Protein AF-A7IAP3-F1 (afdb_monomer_lite)

Structure (mmCIF, N/CA/C/O backbone):
data_AF-A7IAP3-F1
#
_entry.id   AF-A7IAP3-F1
#
loop_
_atom_site.group_PDB
_atom_site.id
_atom_site.type_symbol
_atom_site.label_atom_id
_atom_site.label_alt_id
_atom_site.label_comp_id
_atom_site.label_asym_id
_atom_site.label_entity_id
_atom_site.label_seq_id
_atom_site.pdbx_PDB_ins_code
_atom_site.Cartn_x
_atom_site.Cartn_y
_atom_site.Cartn_z
_atom_site.occupancy
_atom_site.B_iso_or_equiv
_atom_site.auth_seq_id
_atom_site.auth_comp_id
_atom_site.auth_asym_id
_atom_site.auth_atom_id
_atom_site.pdbx_PDB_model_num
ATOM 1 N N . MET A 1 1 ? 23.287 -3.377 -42.021 1.00 53.03 1 MET A N 1
ATOM 2 C CA . MET A 1 1 ? 22.177 -3.222 -41.059 1.00 53.03 1 MET A CA 1
ATOM 3 C C . MET A 1 1 ? 22.765 -2.429 -39.907 1.00 53.03 1 MET A C 1
ATOM 5 O O . MET A 1 1 ? 23.821 -2.839 -39.457 1.00 53.03 1 MET A O 1
ATOM 9 N N . ALA A 1 2 ? 22.228 -1.254 -39.569 1.00 57.31 2 ALA A N 1
ATOM 10 C CA . ALA A 1 2 ? 22.798 -0.412 -38.510 1.00 57.31 2 ALA A CA 1
ATOM 11 C C . ALA A 1 2 ? 22.428 -0.973 -37.125 1.00 57.31 2 ALA A C 1
ATOM 13 O O . ALA A 1 2 ? 21.314 -1.475 -36.962 1.00 57.31 2 ALA A O 1
ATOM 14 N N . GLU A 1 3 ? 23.352 -0.891 -36.166 1.00 65.06 3 GLU A N 1
ATOM 15 C CA . GLU A 1 3 ? 23.126 -1.266 -34.763 1.00 65.06 3 GLU A CA 1
ATOM 16 C C . GLU A 1 3 ? 22.052 -0.349 -34.130 1.00 65.06 3 GLU A C 1
ATOM 18 O O . GLU A 1 3 ? 22.029 0.857 -34.416 1.00 65.06 3 GLU A O 1
ATOM 23 N N . PRO A 1 4 ? 21.144 -0.871 -33.283 1.00 65.19 4 PRO A N 1
ATOM 24 C CA . PRO A 1 4 ? 20.143 -0.051 -32.599 1.00 65.19 4 PRO A CA 1
ATOM 25 C C . PRO A 1 4 ? 20.817 1.051 -31.759 1.00 65.19 4 PRO A C 1
ATOM 27 O O . PRO A 1 4 ? 21.783 0.792 -31.048 1.00 65.19 4 PRO A O 1
ATOM 30 N N . GLY A 1 5 ? 20.331 2.293 -31.882 1.00 65.12 5 GLY A N 1
ATOM 31 C CA . GLY A 1 5 ? 20.919 3.486 -31.243 1.00 65.12 5 GLY A CA 1
ATOM 32 C C . GLY A 1 5 ? 21.925 4.255 -32.112 1.00 65.12 5 GLY A C 1
ATOM 33 O O . GLY A 1 5 ? 22.380 5.330 -31.723 1.00 65.12 5 GLY A O 1
ATOM 34 N N . THR A 1 6 ? 22.242 3.764 -33.314 1.00 63.78 6 THR A N 1
ATOM 35 C CA . THR A 1 6 ? 23.165 4.438 -34.239 1.00 63.78 6 THR A CA 1
ATOM 36 C C . THR A 1 6 ? 22.411 5.111 -35.384 1.00 63.78 6 THR A C 1
ATOM 38 O O . THR A 1 6 ? 21.648 4.467 -36.107 1.00 63.78 6 THR A O 1
ATOM 41 N N . PHE A 1 7 ? 22.641 6.412 -35.588 1.00 72.56 7 PHE A N 1
ATOM 42 C CA . PHE A 1 7 ? 22.118 7.134 -36.750 1.00 72.56 7 PHE A CA 1
ATOM 43 C C . PHE A 1 7 ? 23.225 7.317 -37.792 1.00 72.56 7 PHE A C 1
ATOM 45 O O . PHE A 1 7 ? 24.219 8.008 -37.564 1.00 72.56 7 PHE A O 1
ATOM 52 N N . ALA A 1 8 ? 23.057 6.689 -38.956 1.00 68.88 8 ALA A N 1
ATOM 53 C CA . ALA A 1 8 ? 23.998 6.814 -40.062 1.00 68.88 8 ALA A CA 1
ATOM 54 C C . ALA A 1 8 ? 23.753 8.136 -40.804 1.00 68.88 8 ALA A C 1
ATOM 56 O O . ALA A 1 8 ? 22.839 8.245 -41.626 1.00 68.88 8 ALA A O 1
ATOM 57 N N . LEU A 1 9 ? 24.571 9.151 -40.519 1.00 65.75 9 LEU A N 1
ATOM 58 C CA . LEU A 1 9 ? 24.457 10.457 -41.161 1.00 65.75 9 LEU A CA 1
ATOM 59 C C . LEU A 1 9 ? 25.412 10.522 -42.355 1.00 65.75 9 LEU A C 1
ATOM 61 O O . LEU A 1 9 ? 26.633 10.570 -42.208 1.00 65.75 9 LEU A O 1
ATOM 65 N N . ARG A 1 10 ? 24.852 10.511 -43.568 1.00 64.81 10 ARG A N 1
ATOM 66 C CA . ARG A 1 10 ? 25.644 10.632 -44.797 1.00 64.81 10 ARG A CA 1
ATOM 67 C C . ARG A 1 10 ? 25.861 12.106 -45.125 1.00 64.81 10 ARG A C 1
ATOM 69 O O . ARG A 1 10 ? 24.978 12.756 -45.680 1.00 64.81 10 ARG A O 1
ATOM 76 N N . VAL A 1 11 ? 27.031 12.633 -44.775 1.00 67.31 11 VAL A N 1
ATOM 77 C CA . VAL A 1 11 ? 27.392 14.029 -45.055 1.00 67.31 11 VAL A CA 1
ATOM 78 C C . VAL A 1 11 ? 27.930 14.139 -46.494 1.00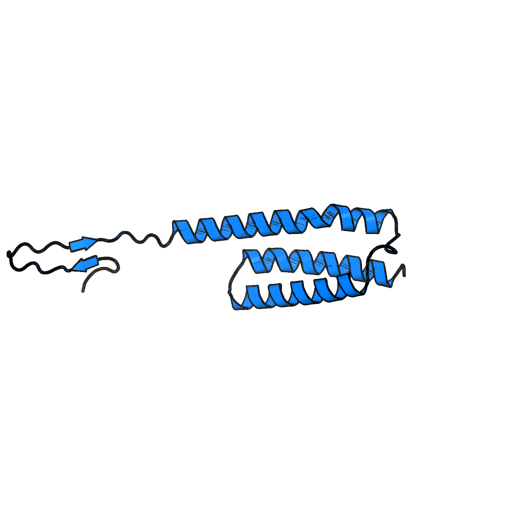 67.31 11 VAL A C 1
ATOM 80 O O . VAL A 1 11 ? 28.743 13.304 -46.899 1.00 67.31 11 VAL A O 1
ATOM 83 N N . PRO A 1 12 ? 27.536 15.154 -47.292 1.00 65.56 12 PRO A N 1
ATOM 84 C CA . PRO A 1 12 ? 27.973 15.300 -48.690 1.00 65.56 12 PRO A CA 1
ATOM 85 C C . PRO A 1 12 ? 29.487 15.481 -48.891 1.00 65.56 12 PRO A C 1
ATOM 87 O O . PRO A 1 12 ? 29.964 15.459 -50.020 1.00 65.56 12 PRO A O 1
ATOM 90 N N . THR A 1 13 ? 30.248 15.661 -47.811 1.00 73.50 13 THR A N 1
ATOM 91 C CA . THR A 1 13 ? 31.704 15.853 -47.808 1.00 73.50 13 THR A CA 1
ATOM 92 C C . THR A 1 13 ? 32.504 14.552 -47.957 1.00 73.50 13 THR A C 1
ATOM 94 O O . THR A 1 13 ? 33.729 14.594 -47.946 1.00 73.50 13 THR A O 1
ATOM 97 N N . GLY A 1 14 ? 31.848 13.391 -48.094 1.00 65.12 14 GLY A N 1
ATOM 98 C CA . GLY A 1 14 ? 32.514 12.087 -48.243 1.00 65.12 14 GLY A CA 1
ATOM 99 C C . GLY A 1 14 ? 33.052 11.494 -46.934 1.00 65.12 14 GLY A C 1
ATOM 100 O O . GLY A 1 14 ? 33.556 10.374 -46.934 1.00 65.12 14 GLY A O 1
ATOM 101 N N . ILE A 1 15 ? 32.904 12.211 -45.816 1.00 70.62 15 ILE A N 1
ATOM 102 C CA . ILE A 1 15 ? 33.162 11.708 -44.466 1.00 70.62 15 ILE A CA 1
ATOM 103 C C . ILE A 1 15 ? 31.898 10.975 -43.995 1.00 70.62 15 ILE A C 1
ATOM 105 O O . ILE A 1 15 ? 30.866 11.603 -43.762 1.00 70.62 15 ILE A O 1
ATOM 109 N N . ASN A 1 16 ? 31.972 9.650 -43.855 1.00 72.19 16 ASN A N 1
ATOM 110 C CA . ASN A 1 16 ? 30.919 8.865 -43.212 1.00 72.19 16 ASN A CA 1
ATOM 111 C C . ASN A 1 16 ? 31.270 8.716 -41.727 1.00 72.19 16 ASN A C 1
ATOM 113 O O . ASN A 1 16 ? 32.325 8.172 -41.404 1.00 72.19 16 ASN A O 1
ATOM 117 N N . GLY A 1 17 ? 30.403 9.207 -40.844 1.00 66.44 17 GLY A N 1
ATOM 118 C CA . GLY A 1 17 ? 30.506 9.011 -39.401 1.00 66.44 17 GLY A CA 1
ATOM 119 C C . GLY A 1 17 ? 29.230 8.367 -38.873 1.00 66.44 17 GLY A C 1
ATOM 120 O O . GLY A 1 17 ? 28.129 8.749 -39.270 1.00 66.44 17 GLY A O 1
ATOM 121 N N . GLU A 1 18 ? 29.378 7.385 -37.994 1.00 73.88 18 GLU A N 1
ATOM 122 C CA . GLU A 1 18 ? 28.274 6.828 -37.218 1.00 73.88 18 GLU A CA 1
ATOM 123 C C . GLU A 1 18 ? 28.216 7.562 -35.877 1.00 73.88 18 GLU A C 1
ATOM 125 O O . GLU A 1 18 ? 29.194 7.589 -35.130 1.00 73.88 18 GLU A O 1
ATOM 130 N N . ILE A 1 19 ? 27.082 8.201 -35.585 1.00 70.00 19 ILE A N 1
ATOM 131 C CA . ILE A 1 19 ? 26.803 8.750 -34.256 1.00 70.00 19 ILE A CA 1
ATOM 132 C C . ILE A 1 19 ? 26.033 7.696 -33.464 1.00 70.00 19 ILE A C 1
ATOM 134 O O . ILE A 1 19 ? 24.893 7.371 -33.797 1.00 70.00 19 ILE A O 1
ATOM 138 N N . SER A 1 20 ? 26.687 7.149 -32.438 1.00 64.00 20 SER A N 1
ATOM 139 C CA . SER A 1 20 ? 26.087 6.216 -31.485 1.00 64.00 20 SER A CA 1
ATOM 140 C C . SER A 1 20 ? 25.479 7.012 -30.332 1.00 64.00 20 SER A C 1
ATOM 142 O O . SER A 1 20 ? 26.207 7.631 -29.555 1.00 64.00 20 SER A O 1
ATOM 144 N N . TYR A 1 21 ? 24.155 6.995 -30.209 1.00 63.50 21 TYR A N 1
ATOM 145 C CA . TYR A 1 21 ? 23.465 7.426 -28.996 1.00 63.50 21 TYR A CA 1
ATOM 146 C C . TYR A 1 21 ? 23.501 6.254 -28.003 1.00 63.50 21 TYR A C 1
ATOM 148 O O . TYR A 1 21 ? 23.189 5.122 -28.368 1.00 63.50 21 TYR A O 1
ATOM 156 N N . GLY A 1 22 ? 23.966 6.489 -26.773 1.00 63.44 22 GLY A N 1
ATOM 157 C CA . GLY A 1 22 ? 23.980 5.458 -25.732 1.00 63.44 22 GLY A CA 1
ATOM 158 C C . GLY A 1 22 ? 22.556 5.082 -25.318 1.00 63.44 22 GLY A C 1
ATOM 159 O O . GLY A 1 22 ? 21.697 5.953 -25.228 1.00 63.44 22 GLY A O 1
ATOM 160 N N . ASN A 1 23 ? 22.303 3.796 -25.067 1.00 66.50 23 ASN A N 1
ATOM 161 C CA . ASN A 1 23 ? 21.011 3.329 -24.561 1.00 66.50 23 ASN A CA 1
ATOM 162 C C . ASN A 1 23 ? 20.860 3.767 -23.088 1.00 66.50 23 ASN A C 1
ATOM 164 O O . ASN A 1 23 ? 21.424 3.133 -22.198 1.00 66.50 23 ASN A O 1
ATOM 168 N N . GLU A 1 24 ? 20.126 4.850 -22.817 1.00 63.09 24 GLU A N 1
ATOM 169 C CA . GLU A 1 24 ? 19.840 5.374 -21.460 1.00 63.09 24 GLU A CA 1
ATOM 170 C C . GLU A 1 24 ? 18.783 4.547 -20.687 1.00 63.09 24 GLU A C 1
ATOM 172 O O . GLU A 1 24 ? 18.373 4.892 -19.575 1.00 63.09 24 GLU A O 1
ATOM 177 N N . ASP A 1 25 ? 18.344 3.424 -21.256 1.00 62.00 25 ASP A N 1
ATOM 178 C CA . ASP A 1 25 ? 17.109 2.740 -20.863 1.00 62.00 25 ASP A CA 1
ATOM 179 C C . ASP A 1 25 ? 17.224 1.866 -19.599 1.00 62.00 25 ASP A C 1
ATOM 181 O O . ASP A 1 25 ? 16.205 1.486 -19.022 1.00 62.00 25 ASP A O 1
ATOM 185 N N . THR A 1 26 ? 18.436 1.530 -19.136 1.00 63.72 26 THR A N 1
ATOM 186 C CA . THR A 1 26 ? 18.611 0.517 -18.068 1.00 63.72 26 THR A CA 1
ATOM 187 C C . THR A 1 26 ? 18.638 1.107 -16.648 1.00 63.72 26 THR A C 1
ATOM 189 O O . THR A 1 26 ? 17.916 0.616 -15.782 1.00 63.72 26 THR A O 1
ATOM 192 N N . ASP A 1 27 ? 19.379 2.191 -16.396 1.00 68.06 27 ASP A N 1
ATOM 193 C CA . ASP A 1 27 ? 19.519 2.765 -15.038 1.00 68.06 27 ASP A CA 1
ATOM 194 C C . ASP A 1 27 ? 18.254 3.502 -14.559 1.00 68.06 27 ASP A C 1
ATOM 196 O O . ASP A 1 27 ? 17.915 3.525 -13.368 1.00 68.06 27 ASP A O 1
ATOM 200 N N . THR A 1 28 ? 17.512 4.095 -15.495 1.00 70.44 28 THR A N 1
ATOM 201 C CA . THR A 1 28 ? 16.314 4.888 -15.187 1.00 70.44 28 THR A CA 1
ATOM 202 C C . THR A 1 28 ? 15.172 4.004 -14.673 1.00 70.44 28 THR A C 1
ATOM 204 O O . THR A 1 28 ? 14.480 4.366 -13.717 1.00 70.44 28 THR A O 1
ATOM 207 N N . MET A 1 29 ? 14.995 2.816 -15.261 1.00 69.38 29 MET A N 1
ATOM 208 C CA . MET A 1 29 ? 13.939 1.869 -14.884 1.00 69.38 29 MET A CA 1
ATOM 209 C C . MET A 1 29 ? 14.161 1.270 -13.485 1.00 69.38 29 MET A C 1
ATOM 211 O O . MET A 1 29 ? 13.199 1.103 -12.725 1.00 69.38 29 MET A O 1
ATOM 215 N N . ASP A 1 30 ? 15.416 1.012 -13.103 1.00 84.19 30 ASP A N 1
ATOM 216 C CA . ASP A 1 30 ? 15.762 0.530 -11.758 1.00 84.19 30 ASP A CA 1
ATOM 217 C C . ASP A 1 30 ? 15.500 1.606 -10.690 1.00 84.19 30 ASP A C 1
ATOM 219 O O . ASP A 1 30 ? 14.827 1.357 -9.684 1.00 84.19 30 ASP A O 1
ATOM 223 N N . THR A 1 31 ? 15.895 2.853 -10.962 1.00 90.69 31 THR A N 1
ATOM 224 C CA . THR A 1 31 ? 15.666 3.986 -10.048 1.00 90.69 31 THR A CA 1
ATOM 225 C C . THR A 1 31 ? 14.175 4.212 -9.762 1.00 90.69 31 THR A C 1
ATOM 227 O O . THR A 1 31 ? 13.780 4.395 -8.604 1.00 90.69 31 THR A O 1
ATOM 230 N N . ILE A 1 32 ? 13.323 4.162 -10.794 1.00 91.38 32 ILE A N 1
ATOM 231 C CA . ILE A 1 32 ? 11.861 4.297 -10.650 1.00 91.38 32 ILE A CA 1
ATOM 232 C C . ILE A 1 32 ? 11.288 3.152 -9.803 1.00 91.38 32 ILE A C 1
ATOM 234 O O . ILE A 1 32 ? 10.421 3.375 -8.953 1.00 91.38 32 ILE A O 1
ATOM 238 N N . THR A 1 33 ? 11.794 1.935 -9.996 1.00 90.56 33 THR A N 1
ATOM 239 C CA . THR A 1 33 ? 11.358 0.749 -9.250 1.00 90.56 33 THR A CA 1
ATOM 240 C C . THR A 1 33 ? 11.699 0.869 -7.764 1.00 90.56 33 THR A C 1
ATOM 242 O O . THR A 1 33 ? 10.823 0.674 -6.913 1.00 90.56 33 THR A O 1
ATOM 245 N N . ILE A 1 34 ? 12.933 1.263 -7.437 1.00 93.56 34 ILE A N 1
ATOM 246 C CA . ILE A 1 34 ? 13.379 1.500 -6.056 1.00 93.56 34 ILE A CA 1
ATOM 247 C C . ILE A 1 34 ? 12.535 2.595 -5.400 1.00 93.56 34 ILE A C 1
ATOM 249 O O . ILE A 1 34 ? 12.036 2.406 -4.287 1.00 93.56 34 ILE A O 1
ATOM 253 N N . LEU A 1 35 ? 12.321 3.716 -6.096 1.00 94.94 35 LEU A N 1
ATOM 254 C CA . LEU A 1 35 ? 11.482 4.807 -5.603 1.00 94.94 35 LEU A CA 1
ATOM 255 C C . LEU A 1 35 ? 10.062 4.318 -5.286 1.00 94.94 35 LEU A C 1
ATOM 257 O O . LEU A 1 35 ? 9.525 4.638 -4.224 1.00 94.94 35 LEU A O 1
ATOM 261 N N . GLY A 1 36 ? 9.480 3.504 -6.170 1.00 93.56 36 GLY A N 1
ATOM 262 C CA . GLY A 1 36 ? 8.172 2.891 -5.963 1.00 93.56 36 GLY A CA 1
ATOM 263 C C . GLY A 1 36 ? 8.120 2.020 -4.706 1.00 93.56 36 GLY A C 1
ATOM 264 O O . GLY A 1 36 ? 7.174 2.127 -3.923 1.00 93.56 36 GLY A O 1
ATOM 265 N N . PHE A 1 37 ? 9.141 1.190 -4.469 1.00 94.25 37 PHE A N 1
ATOM 266 C CA . PHE A 1 37 ? 9.199 0.345 -3.273 1.00 94.25 37 PHE A CA 1
ATOM 267 C C . PHE A 1 37 ? 9.350 1.167 -1.994 1.00 94.25 37 PHE A C 1
ATOM 269 O O . PHE A 1 37 ? 8.658 0.895 -1.011 1.00 94.25 37 PHE A O 1
ATOM 276 N N . VAL A 1 38 ? 10.201 2.196 -2.004 1.00 96.19 38 VAL A N 1
ATOM 277 C CA . VAL A 1 38 ? 10.379 3.097 -0.857 1.00 96.19 38 VAL A CA 1
ATOM 278 C C . VAL A 1 38 ? 9.081 3.847 -0.556 1.00 96.19 38 VAL A C 1
ATOM 280 O O . VAL A 1 38 ? 8.642 3.876 0.595 1.00 96.19 38 VAL A O 1
ATOM 283 N N . ALA A 1 39 ? 8.420 4.397 -1.577 1.00 94.12 39 ALA A N 1
ATOM 284 C CA . ALA A 1 39 ? 7.134 5.072 -1.421 1.00 94.12 39 ALA A CA 1
ATOM 285 C C . ALA A 1 39 ? 6.058 4.123 -0.860 1.00 94.12 39 ALA A C 1
ATOM 287 O O . ALA A 1 39 ? 5.348 4.471 0.091 1.00 94.12 39 ALA A O 1
ATOM 288 N N . GLY A 1 40 ? 5.974 2.901 -1.393 1.00 92.69 40 GLY A N 1
ATOM 289 C CA . GLY A 1 40 ? 5.070 1.860 -0.911 1.00 92.69 40 GLY A CA 1
ATOM 290 C C . GLY A 1 40 ? 5.334 1.459 0.542 1.00 92.69 40 GLY A C 1
ATOM 291 O O . GLY A 1 40 ? 4.401 1.355 1.340 1.00 92.69 40 GLY A O 1
ATOM 292 N N . ALA A 1 41 ? 6.602 1.296 0.921 1.00 92.38 41 ALA A N 1
ATOM 293 C CA . ALA A 1 41 ? 6.993 0.957 2.286 1.00 92.38 41 ALA A CA 1
ATOM 294 C C . ALA A 1 41 ? 6.636 2.078 3.272 1.00 92.38 41 ALA A C 1
ATOM 296 O O . ALA A 1 41 ? 5.994 1.815 4.290 1.00 92.38 41 ALA A O 1
ATOM 297 N N . LEU A 1 42 ? 6.991 3.328 2.958 1.00 93.62 42 LEU A N 1
ATOM 298 C CA . LEU A 1 42 ? 6.717 4.479 3.822 1.00 93.62 42 LEU A CA 1
ATOM 299 C C . LEU A 1 42 ? 5.215 4.674 4.053 1.00 93.62 42 LEU A C 1
ATOM 301 O O . LEU A 1 42 ? 4.780 4.834 5.194 1.00 93.62 42 LEU A O 1
ATOM 305 N N . THR A 1 43 ? 4.417 4.614 2.986 1.00 90.75 43 THR A N 1
ATOM 306 C CA . THR A 1 43 ? 2.958 4.769 3.079 1.00 90.75 43 THR A CA 1
ATOM 307 C C . THR A 1 43 ? 2.309 3.626 3.856 1.00 90.75 43 THR A C 1
ATOM 309 O O . THR A 1 43 ? 1.476 3.880 4.723 1.00 90.75 43 THR A O 1
ATO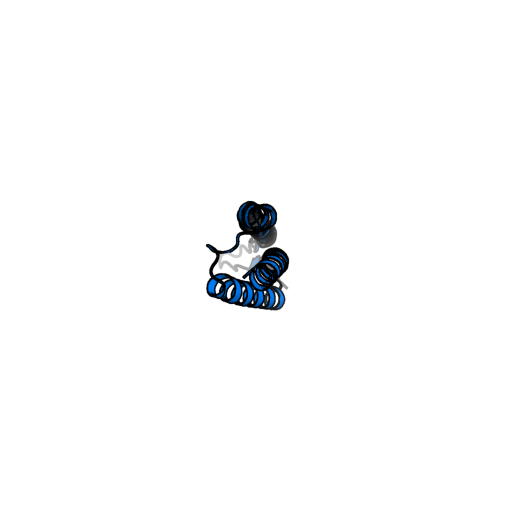M 312 N N . THR A 1 44 ? 2.733 2.381 3.633 1.00 87.81 44 THR A N 1
ATOM 313 C CA . THR A 1 44 ? 2.206 1.218 4.367 1.00 87.81 44 THR A CA 1
ATOM 314 C C . THR A 1 44 ? 2.552 1.291 5.858 1.00 87.81 44 THR A C 1
ATOM 316 O O . THR A 1 44 ? 1.681 1.104 6.713 1.00 87.81 44 THR A O 1
ATOM 319 N N . VAL A 1 45 ? 3.808 1.612 6.196 1.00 89.19 45 VAL A N 1
ATOM 320 C CA . VAL A 1 45 ? 4.270 1.731 7.592 1.00 89.19 45 VAL A CA 1
ATOM 321 C C . VAL A 1 45 ? 3.558 2.871 8.321 1.00 89.19 45 VAL A C 1
ATOM 323 O O . VAL A 1 45 ? 3.246 2.729 9.504 1.00 89.19 45 VAL A O 1
ATOM 326 N N . ALA A 1 46 ? 3.218 3.963 7.631 1.00 86.88 46 ALA A N 1
ATOM 327 C CA . ALA A 1 46 ? 2.480 5.078 8.222 1.00 86.88 46 ALA A CA 1
ATOM 328 C C . ALA A 1 46 ? 1.100 4.674 8.785 1.00 86.88 46 ALA A C 1
ATOM 330 O O . ALA A 1 46 ? 0.615 5.307 9.724 1.00 86.88 46 ALA A O 1
ATOM 331 N N . TYR A 1 47 ? 0.486 3.595 8.282 1.00 76.06 47 TYR A N 1
ATOM 332 C CA . TYR A 1 47 ? -0.788 3.081 8.800 1.00 76.06 47 TYR A CA 1
ATOM 333 C C . TYR A 1 47 ? -0.644 2.133 9.999 1.00 76.06 47 TYR A C 1
ATOM 335 O O . TYR A 1 47 ? -1.615 1.914 10.732 1.00 76.06 47 TYR A O 1
ATOM 343 N N . VAL A 1 48 ? 0.553 1.600 10.261 1.00 81.62 48 VAL A N 1
ATOM 344 C CA . VAL A 1 48 ? 0.801 0.650 11.359 1.00 81.62 48 VAL A CA 1
ATOM 345 C C . VAL A 1 48 ? 0.425 1.222 12.739 1.00 81.62 48 VAL A C 1
ATOM 347 O O . VAL A 1 48 ? -0.274 0.525 13.482 1.00 81.62 48 VAL A O 1
ATOM 350 N N . PRO A 1 49 ? 0.775 2.475 13.106 1.00 81.25 49 PRO A N 1
ATOM 351 C CA . PRO A 1 49 ? 0.373 3.053 14.390 1.00 81.25 49 PRO A CA 1
ATOM 352 C C . PRO A 1 49 ? -1.148 3.095 14.584 1.00 81.25 49 PRO A C 1
ATOM 354 O O . PRO A 1 49 ? -1.640 2.803 15.677 1.00 81.25 49 PRO A O 1
ATOM 357 N N . GLN A 1 50 ? -1.901 3.396 13.519 1.00 78.12 50 GLN A N 1
ATOM 358 C CA . GLN A 1 50 ? -3.364 3.451 13.556 1.00 78.12 50 GLN A 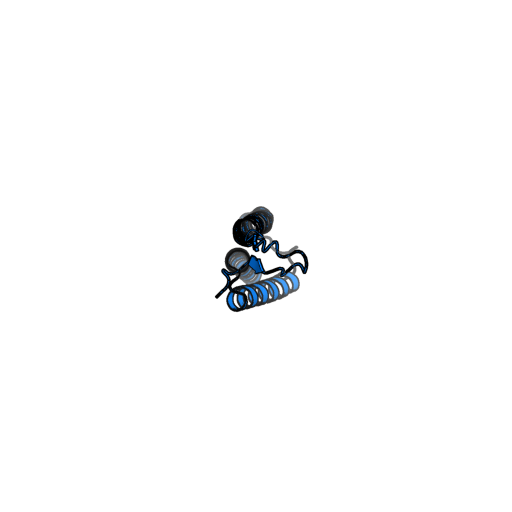CA 1
ATOM 359 C C . GLN A 1 50 ? -3.975 2.061 13.779 1.00 78.12 50 GLN A C 1
ATOM 361 O O . GLN A 1 50 ? -4.902 1.912 14.581 1.00 78.12 50 GLN A O 1
ATOM 366 N N . VAL A 1 51 ? -3.430 1.030 13.126 1.00 78.00 51 VAL A N 1
ATOM 367 C CA . VAL A 1 51 ? -3.864 -0.365 13.311 1.00 78.00 51 VAL A CA 1
ATOM 368 C C . VAL A 1 51 ? -3.562 -0.844 14.733 1.00 78.00 51 VAL A C 1
ATOM 370 O O . VAL A 1 51 ? -4.450 -1.378 15.400 1.00 78.00 51 VAL A O 1
ATOM 373 N N . ILE A 1 52 ? -2.347 -0.597 15.238 1.00 82.12 52 ILE A N 1
ATOM 374 C CA . ILE A 1 52 ? -1.949 -0.982 16.603 1.00 82.12 52 ILE A CA 1
ATOM 375 C C . ILE A 1 52 ? -2.851 -0.310 17.639 1.00 82.12 52 ILE A C 1
ATOM 377 O O . ILE A 1 52 ? -3.313 -0.974 18.569 1.00 82.12 52 ILE A O 1
ATOM 381 N N . ARG A 1 53 ? -3.125 0.992 17.488 1.00 79.50 53 ARG A N 1
ATOM 382 C CA . ARG A 1 53 ? -4.010 1.732 18.395 1.00 79.50 53 ARG A CA 1
ATOM 383 C C . ARG A 1 53 ? -5.420 1.141 18.399 1.00 79.50 53 ARG A C 1
ATOM 385 O O . ARG A 1 53 ? -5.957 0.878 19.472 1.00 79.50 53 ARG A O 1
ATOM 392 N N . SER A 1 54 ? -5.969 0.867 17.216 1.00 75.62 54 SER A N 1
ATOM 393 C CA . SER A 1 54 ? -7.304 0.274 17.051 1.00 75.62 54 SER A CA 1
ATOM 394 C C . SER A 1 54 ? -7.405 -1.112 17.693 1.00 75.62 54 SER A C 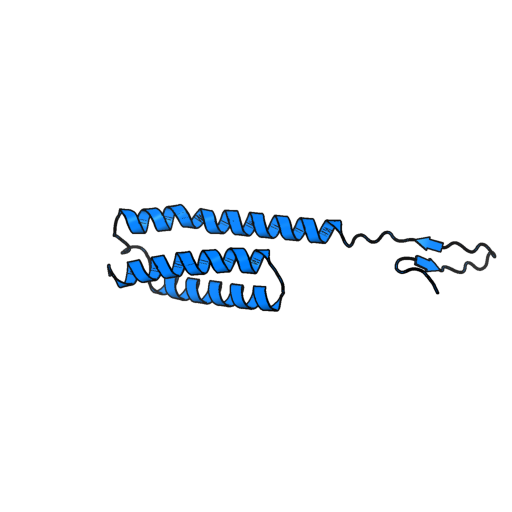1
ATOM 396 O O . SER A 1 54 ? -8.401 -1.431 18.338 1.00 75.62 54 SER A O 1
ATOM 398 N N . TRP A 1 55 ? -6.359 -1.934 17.559 1.00 75.94 55 TRP A N 1
ATOM 399 C CA . TRP A 1 55 ? -6.338 -3.274 18.143 1.00 75.94 55 TRP A CA 1
ATOM 400 C C . TRP A 1 55 ? -6.158 -3.244 19.668 1.00 75.94 55 TRP A C 1
ATOM 402 O O . TRP A 1 55 ? -6.881 -3.939 20.382 1.00 75.94 55 TRP A O 1
ATOM 412 N N . LYS A 1 56 ? -5.236 -2.420 20.187 1.00 78.88 56 LYS A N 1
ATOM 413 C CA . LYS A 1 56 ? -4.957 -2.334 21.632 1.00 78.88 56 LYS A CA 1
ATOM 414 C C . LYS A 1 56 ? -6.106 -1.719 22.421 1.00 78.88 56 LYS A C 1
ATOM 416 O O . LYS A 1 56 ? -6.451 -2.238 23.478 1.00 78.88 56 LYS A O 1
ATOM 421 N N . LEU A 1 57 ? -6.681 -0.626 21.923 1.00 76.62 57 LEU A N 1
ATOM 422 C CA . LEU A 1 57 ? -7.741 0.087 22.636 1.00 76.62 57 LEU A CA 1
ATOM 423 C C . LEU A 1 57 ? -9.105 -0.589 22.478 1.00 76.62 57 LEU A C 1
ATOM 425 O O . LEU A 1 57 ? -10.014 -0.265 23.229 1.00 76.62 57 LEU A O 1
ATOM 429 N N . LYS A 1 58 ? -9.263 -1.508 21.509 1.00 69.06 58 LYS A N 1
ATOM 430 C CA . LYS A 1 58 ? -10.553 -2.108 21.104 1.00 69.06 58 LYS A CA 1
ATOM 431 C C . LYS A 1 58 ? -11.649 -1.078 20.793 1.00 69.06 58 LYS A C 1
ATOM 433 O O . LYS A 1 58 ? -12.804 -1.440 20.604 1.00 69.06 58 LYS A O 1
ATOM 438 N N . GLU A 1 59 ? -11.281 0.193 20.687 1.00 66.12 59 GLU A N 1
ATOM 439 C CA . GLU A 1 59 ? -12.156 1.290 20.334 1.00 66.12 59 GLU A CA 1
ATOM 440 C C . GLU A 1 59 ? -11.870 1.676 18.895 1.00 66.12 59 GLU A C 1
ATOM 442 O O . GLU A 1 59 ? -10.811 2.195 18.546 1.00 66.12 59 GLU A O 1
ATOM 447 N N . THR A 1 60 ? -12.847 1.404 18.041 1.00 69.06 60 THR A N 1
ATOM 448 C CA . THR A 1 60 ? -12.827 1.826 16.639 1.00 69.06 60 THR A CA 1
ATOM 449 C C . THR A 1 60 ? -13.872 2.904 16.378 1.00 69.06 60 THR A C 1
ATOM 451 O O . THR A 1 60 ? -14.181 3.189 15.222 1.00 69.06 60 THR A O 1
ATOM 454 N N . ARG A 1 61 ? -14.458 3.490 17.435 1.00 66.25 61 ARG A N 1
ATOM 455 C CA . ARG A 1 61 ? -15.615 4.394 17.347 1.00 66.25 61 ARG A CA 1
ATOM 456 C C . ARG A 1 61 ? -15.335 5.608 16.462 1.00 66.25 61 ARG A C 1
ATOM 458 O O . ARG A 1 61 ? -16.194 5.978 15.671 1.00 66.25 61 ARG A O 1
ATOM 465 N N . ASP A 1 62 ? -14.103 6.104 16.503 1.00 73.88 62 ASP A N 1
ATOM 466 C CA . ASP A 1 62 ? -13.653 7.264 15.725 1.00 73.88 62 ASP A CA 1
ATOM 467 C C . ASP A 1 62 ? -13.303 6.920 14.266 1.00 73.88 62 ASP A C 1
ATOM 469 O O . ASP A 1 62 ? -13.057 7.804 13.449 1.00 73.88 62 ASP A O 1
ATOM 473 N N . ILE A 1 63 ? -13.287 5.631 13.909 1.00 80.56 63 ILE A N 1
ATOM 474 C CA . ILE A 1 63 ? -12.989 5.167 12.554 1.00 80.56 63 ILE A CA 1
ATOM 475 C C . ILE A 1 63 ? -14.294 4.971 11.796 1.00 80.56 63 ILE A C 1
ATOM 477 O O . ILE A 1 63 ? -15.115 4.106 12.126 1.00 80.56 63 ILE A O 1
ATOM 481 N N . SER A 1 64 ? -14.465 5.761 10.740 1.00 87.12 64 SER A N 1
ATOM 482 C CA . SER A 1 64 ? -15.618 5.654 9.857 1.00 87.12 64 SER A CA 1
ATOM 483 C C . SER A 1 64 ? -15.609 4.326 9.094 1.00 87.12 64 SER A C 1
ATOM 485 O O . SER A 1 64 ? -14.654 4.000 8.390 1.00 87.12 64 SER A O 1
ATOM 487 N N . LEU A 1 65 ? -16.712 3.576 9.179 1.00 87.44 65 LEU A N 1
ATOM 488 C CA . LEU A 1 65 ? -16.903 2.361 8.382 1.00 87.44 65 LEU A CA 1
ATOM 489 C C . LEU A 1 65 ? -16.847 2.673 6.878 1.00 87.44 65 LEU A C 1
ATOM 491 O O . LEU A 1 65 ? -16.248 1.913 6.121 1.00 87.44 65 LEU A O 1
ATOM 49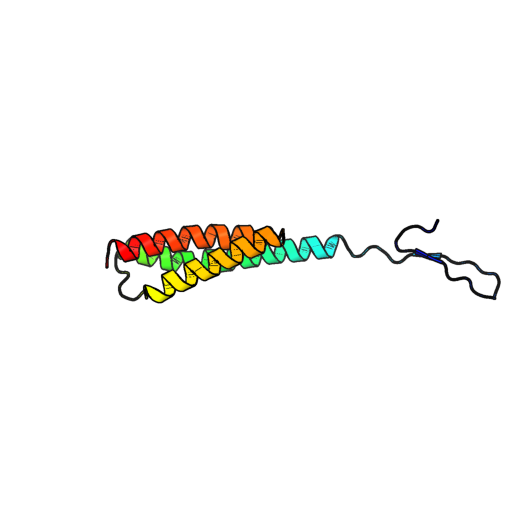5 N N . SER A 1 66 ? -17.441 3.793 6.447 1.00 90.38 66 SER A N 1
ATOM 496 C CA . SER A 1 66 ? -17.452 4.177 5.032 1.00 90.38 66 SER A CA 1
ATOM 497 C C . SER A 1 66 ? -16.045 4.472 4.519 1.00 90.38 66 SER A C 1
ATOM 499 O O . SER A 1 66 ? -15.716 4.074 3.406 1.00 90.38 66 SER A O 1
ATOM 501 N N . MET A 1 67 ? -15.189 5.071 5.354 1.00 90.75 67 MET A N 1
ATOM 502 C CA . MET A 1 67 ? -13.777 5.271 5.030 1.00 90.75 67 MET A CA 1
ATOM 503 C C . MET A 1 67 ? -13.069 3.931 4.805 1.00 90.75 67 MET A C 1
ATOM 505 O O . MET A 1 67 ? -12.383 3.779 3.800 1.00 90.75 67 MET A O 1
ATOM 509 N N . LEU A 1 68 ? -13.252 2.953 5.701 1.00 91.06 68 LEU A N 1
ATOM 510 C CA . LEU A 1 68 ? -12.603 1.642 5.573 1.00 91.06 68 LEU A CA 1
ATOM 511 C C . LEU A 1 68 ? -13.041 0.906 4.303 1.00 91.06 68 LEU A C 1
ATOM 513 O O . LEU A 1 68 ? -12.201 0.345 3.607 1.00 91.06 68 LEU A O 1
ATOM 517 N N . VAL A 1 69 ? -14.339 0.929 3.986 1.00 93.81 69 VAL A N 1
ATOM 518 C CA . VAL A 1 69 ? -14.881 0.281 2.781 1.00 93.81 69 VAL A CA 1
ATOM 519 C C . VAL A 1 69 ? -14.378 0.966 1.512 1.00 93.81 69 VAL A C 1
ATOM 521 O O . VAL A 1 69 ? -13.932 0.288 0.584 1.00 93.81 69 VAL A O 1
ATOM 524 N N . LEU A 1 70 ? -14.412 2.301 1.471 1.00 95.75 70 LEU A N 1
ATOM 525 C CA . LEU A 1 70 ? -13.939 3.059 0.315 1.00 95.75 70 LEU A CA 1
ATOM 526 C C . LEU A 1 70 ? -12.438 2.848 0.102 1.00 95.75 70 LEU A C 1
ATOM 528 O O . LEU A 1 70 ? -12.005 2.610 -1.024 1.00 95.75 70 LEU A O 1
ATOM 532 N N . TYR A 1 71 ? -11.656 2.868 1.184 1.00 92.38 71 TYR A N 1
ATOM 533 C CA . TYR A 1 71 ? -10.220 2.640 1.114 1.00 92.38 71 TYR A CA 1
ATOM 534 C C . TYR A 1 71 ? -9.899 1.208 0.671 1.00 92.38 71 TYR A C 1
ATOM 536 O O . TYR A 1 71 ? -9.146 1.037 -0.280 1.00 92.38 71 TYR A O 1
ATOM 544 N N . ALA A 1 72 ? -10.537 0.184 1.250 1.00 95.25 72 ALA A N 1
ATOM 545 C CA . ALA A 1 72 ? -10.358 -1.204 0.814 1.00 95.25 72 ALA A CA 1
ATOM 546 C C . ALA A 1 72 ? -10.678 -1.394 -0.678 1.00 95.25 72 ALA A C 1
ATOM 548 O O . ALA A 1 72 ? -9.921 -2.049 -1.392 1.00 95.25 72 ALA A O 1
ATOM 549 N N . THR A 1 73 ? -11.754 -0.767 -1.161 1.00 97.25 73 THR A N 1
ATOM 550 C CA . THR A 1 73 ? -12.132 -0.812 -2.581 1.00 97.25 73 THR A CA 1
ATOM 551 C C . THR A 1 73 ? -11.080 -0.132 -3.457 1.00 97.25 73 THR A C 1
ATOM 553 O O . THR A 1 73 ? -10.640 -0.711 -4.446 1.00 97.25 73 THR A O 1
ATOM 556 N N . GLY A 1 74 ? -10.631 1.070 -3.090 1.00 97.69 74 GLY A N 1
ATOM 557 C CA . GLY A 1 74 ? -9.616 1.801 -3.849 1.00 97.69 74 GLY A CA 1
ATOM 558 C C . GLY A 1 74 ? -8.279 1.060 -3.922 1.00 97.69 74 GLY A C 1
ATOM 559 O O . GLY A 1 74 ? -7.713 0.927 -5.003 1.00 97.69 74 GLY A O 1
ATOM 560 N N . VAL A 1 75 ? -7.797 0.528 -2.797 1.00 96.44 75 VAL A N 1
ATOM 561 C CA . VAL A 1 75 ? -6.539 -0.236 -2.729 1.00 96.44 75 VAL A CA 1
ATOM 562 C C . VAL A 1 75 ? -6.641 -1.535 -3.538 1.00 96.44 75 VAL A C 1
ATOM 564 O O . VAL A 1 75 ? -5.700 -1.900 -4.238 1.00 96.44 75 VAL A O 1
ATOM 567 N N . PHE A 1 76 ? -7.797 -2.208 -3.513 1.00 98.19 76 PHE A N 1
ATOM 568 C CA . PHE A 1 76 ? -8.049 -3.371 -4.366 1.00 98.19 76 PHE A CA 1
ATOM 569 C C . PHE A 1 76 ? -7.980 -3.017 -5.858 1.00 98.19 76 PHE A C 1
ATOM 571 O O . PHE A 1 76 ? -7.318 -3.717 -6.623 1.00 98.19 76 PHE A O 1
ATOM 578 N N . LEU A 1 77 ? -8.599 -1.909 -6.273 1.00 98.25 77 LEU A N 1
ATOM 579 C CA . LEU A 1 77 ? -8.528 -1.444 -7.662 1.00 98.25 77 LEU A CA 1
ATOM 580 C C . LEU A 1 77 ? -7.092 -1.088 -8.074 1.00 98.25 77 LEU A C 1
ATOM 582 O O . LEU A 1 77 ? -6.668 -1.462 -9.165 1.00 98.25 77 LEU A O 1
ATOM 586 N N . TRP A 1 78 ? -6.322 -0.436 -7.200 1.00 98.00 78 TRP A N 1
ATOM 587 C CA . TRP A 1 78 ? -4.902 -0.154 -7.438 1.00 98.00 78 TRP A CA 1
ATOM 588 C C . TRP A 1 78 ? -4.050 -1.416 -7.547 1.00 98.00 78 TRP A C 1
ATOM 590 O O . TRP A 1 78 ? -3.143 -1.470 -8.375 1.00 98.00 78 TRP A O 1
ATOM 600 N N . PHE A 1 79 ? -4.338 -2.438 -6.741 1.00 97.81 79 PHE A N 1
ATOM 601 C CA . PHE A 1 79 ? -3.673 -3.732 -6.844 1.00 97.81 79 PHE A CA 1
ATOM 602 C C . PHE A 1 79 ? -3.932 -4.381 -8.210 1.00 97.81 79 PHE A C 1
ATOM 604 O O . PHE A 1 79 ? -2.982 -4.766 -8.889 1.00 97.81 79 PHE A O 1
ATOM 611 N N . VAL A 1 80 ? -5.197 -4.436 -8.648 1.00 98.44 80 VAL A N 1
ATOM 612 C CA . VAL A 1 80 ? -5.572 -4.964 -9.973 1.00 98.44 80 VAL A CA 1
ATOM 613 C C . VAL A 1 80 ? -4.906 -4.162 -11.094 1.00 98.44 80 VAL A C 1
ATOM 615 O O . VAL A 1 80 ? -4.335 -4.750 -12.010 1.00 98.44 80 VAL A O 1
ATOM 618 N N . TYR A 1 81 ? -4.908 -2.831 -10.993 1.00 98.06 81 TYR A N 1
ATOM 619 C CA . TYR A 1 81 ? -4.207 -1.955 -11.933 1.00 98.06 81 TYR A CA 1
ATOM 620 C C . TYR A 1 81 ? -2.702 -2.249 -11.990 1.00 98.06 81 TYR A C 1
ATOM 622 O O 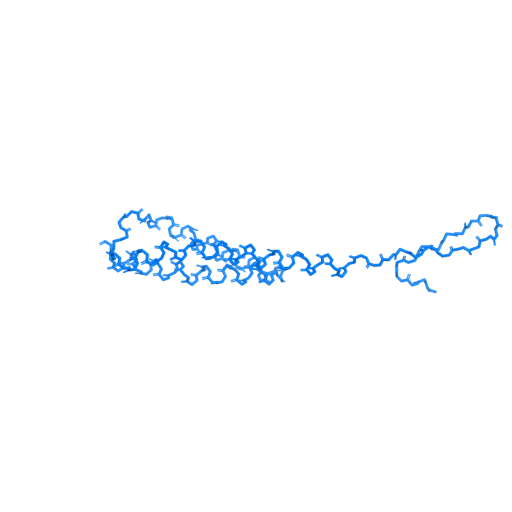. TYR A 1 81 ? -2.132 -2.328 -13.076 1.00 98.06 81 TYR A O 1
ATOM 630 N N . GLY A 1 82 ? -2.062 -2.442 -10.834 1.00 97.06 82 GLY A N 1
ATOM 631 C CA . GLY A 1 82 ? -0.645 -2.783 -10.748 1.00 97.06 82 GLY A CA 1
ATOM 632 C C . GLY A 1 82 ? -0.328 -4.105 -11.444 1.00 97.06 82 GLY A C 1
ATOM 633 O O . GLY A 1 82 ? 0.653 -4.167 -12.177 1.00 97.06 82 GLY A O 1
ATOM 634 N N . VAL A 1 83 ? -1.181 -5.122 -11.269 1.00 97.94 83 VAL A N 1
ATOM 635 C CA . VAL A 1 83 ? -1.049 -6.423 -11.949 1.00 97.94 83 VAL A CA 1
ATOM 636 C C . VAL A 1 83 ? -1.183 -6.270 -13.463 1.00 97.94 83 VAL A C 1
ATOM 638 O O . VAL A 1 83 ? -0.367 -6.815 -14.192 1.00 97.94 83 VAL A O 1
ATOM 641 N N . TRP A 1 84 ? -2.161 -5.503 -13.951 1.00 98.19 84 TRP A N 1
ATOM 642 C CA . TRP A 1 84 ? -2.304 -5.245 -15.392 1.00 98.19 84 TRP A CA 1
ATOM 643 C C . TRP A 1 84 ? -1.179 -4.405 -15.996 1.00 98.19 84 TRP A C 1
ATOM 645 O O . TRP A 1 84 ? -0.987 -4.443 -17.207 1.00 98.19 84 TRP A O 1
ATOM 655 N N . SER A 1 85 ? -0.466 -3.643 -15.170 1.00 95.69 85 SER A N 1
ATOM 656 C CA . SER A 1 85 ? 0.621 -2.760 -15.602 1.00 95.69 85 SER A CA 1
ATOM 657 C C . SER A 1 85 ? 2.011 -3.362 -15.363 1.00 95.69 85 SER A C 1
ATOM 659 O O . SER A 1 85 ? 2.997 -2.645 -15.510 1.00 95.69 85 SER A O 1
ATOM 661 N N . ASP A 1 86 ? 2.097 -4.620 -14.909 1.00 94.12 86 ASP A N 1
ATOM 662 C CA . ASP A 1 86 ? 3.335 -5.291 -14.477 1.00 94.12 86 ASP A CA 1
ATOM 663 C C . ASP A 1 86 ? 4.194 -4.458 -13.494 1.00 94.12 86 ASP A C 1
ATOM 665 O O . ASP A 1 86 ? 5.420 -4.567 -13.420 1.00 94.12 86 ASP A O 1
ATOM 669 N N . ALA A 1 87 ? 3.546 -3.615 -12.684 1.00 93.81 87 ALA A N 1
ATOM 670 C CA . ALA A 1 87 ? 4.205 -2.656 -11.804 1.00 93.81 87 ALA A CA 1
ATOM 671 C C . ALA A 1 87 ? 4.408 -3.242 -10.398 1.00 93.81 87 ALA A C 1
ATOM 673 O O . ALA A 1 87 ? 3.639 -2.959 -9.471 1.00 93.81 87 ALA A O 1
ATOM 674 N N . LEU A 1 88 ? 5.469 -4.038 -10.223 1.00 94.50 88 LEU A N 1
ATOM 675 C CA . LEU A 1 88 ? 5.788 -4.731 -8.962 1.00 94.50 88 LEU A CA 1
ATOM 676 C C . LEU A 1 88 ? 5.679 -3.862 -7.692 1.00 94.50 88 LEU A C 1
ATOM 678 O O . LEU A 1 88 ? 5.062 -4.330 -6.729 1.00 94.50 88 LEU A O 1
ATOM 682 N N . PRO A 1 89 ? 6.183 -2.611 -7.647 1.00 94.31 89 PRO A N 1
ATOM 683 C CA . PRO A 1 89 ? 6.059 -1.789 -6.445 1.00 94.31 89 PRO A CA 1
ATOM 684 C C . PRO A 1 89 ? 4.606 -1.458 -6.078 1.00 94.31 89 PRO A C 1
ATOM 686 O O . PRO A 1 89 ? 4.243 -1.469 -4.901 1.00 94.31 89 PRO A O 1
ATOM 689 N N . ILE A 1 90 ? 3.755 -1.213 -7.082 1.00 96.12 90 ILE A N 1
ATOM 690 C CA . ILE A 1 90 ? 2.326 -0.922 -6.894 1.00 96.12 90 ILE A CA 1
ATOM 691 C C . ILE A 1 90 ? 1.604 -2.172 -6.389 1.00 96.12 90 ILE A C 1
ATOM 693 O O . ILE A 1 90 ? 0.806 -2.077 -5.450 1.00 96.12 90 ILE A O 1
ATOM 697 N N . ILE A 1 91 ? 1.908 -3.335 -6.975 1.00 97.62 91 ILE A N 1
ATOM 698 C CA . ILE A 1 91 ? 1.348 -4.633 -6.575 1.00 97.62 91 ILE A CA 1
ATOM 699 C C . ILE A 1 91 ? 1.690 -4.918 -5.109 1.00 97.62 91 ILE A C 1
ATOM 701 O O . ILE A 1 91 ? 0.796 -5.183 -4.304 1.00 97.62 91 ILE A O 1
ATOM 705 N N . ALA A 1 92 ? 2.969 -4.816 -4.739 1.00 95.38 92 ALA A N 1
ATOM 706 C CA . ALA A 1 92 ? 3.432 -5.108 -3.386 1.00 95.38 92 ALA A CA 1
ATOM 707 C C . ALA A 1 92 ? 2.804 -4.164 -2.346 1.00 95.38 92 ALA A C 1
ATOM 709 O O . ALA A 1 92 ? 2.239 -4.626 -1.350 1.00 95.38 92 ALA A O 1
ATOM 710 N N . ALA A 1 93 ? 2.841 -2.851 -2.591 1.00 94.88 93 ALA A N 1
ATOM 711 C CA . ALA A 1 93 ? 2.333 -1.852 -1.651 1.00 94.88 93 ALA A CA 1
ATOM 712 C C . ALA A 1 93 ? 0.821 -1.990 -1.407 1.00 94.88 93 ALA A C 1
ATOM 714 O O . ALA A 1 93 ? 0.361 -2.010 -0.259 1.00 94.88 93 ALA A O 1
ATOM 715 N N . ASN A 1 94 ? 0.037 -2.128 -2.480 1.00 96.81 94 ASN A N 1
ATOM 716 C CA . ASN A 1 94 ? -1.415 -2.236 -2.365 1.00 96.81 94 ASN A CA 1
ATOM 717 C C . ASN A 1 94 ? -1.849 -3.612 -1.848 1.00 96.81 94 ASN A C 1
ATOM 719 O O . ASN A 1 94 ? -2.806 -3.686 -1.083 1.00 96.81 94 ASN A O 1
ATOM 723 N N . GLY A 1 95 ? -1.127 -4.688 -2.170 1.00 96.56 95 GLY A N 1
ATOM 724 C CA . GLY A 1 95 ? -1.408 -6.019 -1.629 1.00 96.56 95 GLY A CA 1
ATOM 725 C C . GLY A 1 95 ? -1.278 -6.065 -0.103 1.00 96.56 95 GLY A C 1
ATOM 726 O O . GLY A 1 95 ? -2.192 -6.521 0.586 1.00 96.56 95 GLY A O 1
ATOM 727 N N . ILE A 1 96 ? -0.185 -5.518 0.443 1.00 94.44 96 ILE A N 1
ATOM 728 C CA . ILE A 1 96 ? 0.018 -5.446 1.900 1.00 94.44 96 ILE A CA 1
ATOM 729 C C . ILE A 1 96 ? -1.035 -4.535 2.546 1.00 94.44 96 ILE A C 1
ATOM 731 O O . ILE A 1 96 ? -1.654 -4.908 3.547 1.00 94.44 96 ILE A O 1
ATOM 735 N N . SER A 1 97 ? -1.287 -3.367 1.952 1.00 93.38 97 SER A N 1
ATOM 736 C CA . SER A 1 97 ? -2.295 -2.420 2.444 1.00 93.38 97 SER A CA 1
ATOM 737 C C . SER A 1 97 ? -3.702 -3.029 2.464 1.00 93.38 97 SER A C 1
ATOM 739 O O . SER A 1 97 ? -4.448 -2.819 3.423 1.00 93.38 97 SER A O 1
ATOM 741 N N . LEU A 1 98 ? -4.049 -3.840 1.458 1.00 95.19 98 LEU A N 1
ATOM 742 C CA . LEU A 1 98 ? -5.334 -4.531 1.373 1.00 95.19 98 LEU A CA 1
ATOM 743 C C . LEU A 1 98 ? -5.512 -5.540 2.518 1.00 95.19 98 LEU A C 1
ATOM 745 O O . LEU A 1 98 ? -6.574 -5.596 3.136 1.00 95.19 98 LEU A O 1
ATOM 749 N N . VAL A 1 99 ? -4.470 -6.299 2.865 1.00 93.38 99 VAL A N 1
ATOM 750 C CA . VAL A 1 99 ? -4.523 -7.216 4.017 1.00 93.38 99 VAL A CA 1
ATOM 751 C C . VAL A 1 99 ? -4.745 -6.441 5.318 1.00 93.38 99 VAL A C 1
ATOM 753 O O . VAL A 1 99 ? -5.633 -6.787 6.101 1.00 93.38 99 VAL A O 1
ATOM 756 N N . LEU A 1 100 ? -3.990 -5.361 5.538 1.00 89.88 100 LEU A N 1
ATOM 757 C CA . LEU A 1 100 ? -4.107 -4.541 6.748 1.00 89.88 100 LEU A CA 1
ATOM 758 C C . LEU A 1 100 ? -5.505 -3.925 6.896 1.00 89.88 100 LEU A C 1
ATOM 760 O O . LEU A 1 100 ? -6.090 -3.972 7.984 1.00 89.88 100 LEU A O 1
ATOM 764 N N . ILE A 1 101 ? -6.064 -3.373 5.815 1.00 91.75 101 ILE A N 1
ATOM 765 C CA . ILE A 1 101 ? -7.375 -2.722 5.870 1.00 91.75 101 ILE A CA 1
ATOM 766 C C . ILE A 1 101 ? -8.514 -3.727 6.059 1.00 91.75 101 ILE A C 1
ATOM 768 O O . ILE A 1 101 ? -9.465 -3.427 6.781 1.00 91.75 101 ILE A O 1
ATOM 772 N N . LEU A 1 102 ? -8.406 -4.935 5.498 1.00 91.94 102 LEU A N 1
ATOM 773 C CA . LEU A 1 102 ? -9.382 -6.005 5.721 1.00 91.94 102 LEU A CA 1
ATOM 774 C C . LEU A 1 102 ? -9.376 -6.487 7.177 1.00 91.94 102 LEU A C 1
ATOM 776 O O . LEU A 1 102 ? -10.446 -6.698 7.751 1.00 91.94 102 LEU A O 1
ATOM 780 N N . VAL A 1 103 ? -8.200 -6.586 7.808 1.00 89.19 103 VAL A N 1
ATOM 781 C CA . VAL A 1 103 ? -8.095 -6.873 9.249 1.00 89.19 103 VAL A CA 1
ATOM 782 C C . VAL A 1 103 ? -8.782 -5.775 10.066 1.00 89.19 103 VAL A C 1
ATOM 784 O O . VAL A 1 103 ? -9.597 -6.078 10.940 1.00 89.19 103 VAL A O 1
ATOM 787 N N . LEU A 1 104 ? -8.514 -4.501 9.762 1.00 87.62 104 LEU A N 1
ATOM 788 C CA . LEU A 1 104 ? -9.119 -3.372 10.474 1.00 87.62 104 LEU A CA 1
ATOM 789 C C . LEU A 1 104 ? -10.643 -3.315 10.285 1.00 87.62 104 LEU A C 1
ATOM 791 O O . LEU A 1 104 ? -11.376 -3.068 11.246 1.00 87.62 104 LEU A O 1
ATOM 795 N N . LEU A 1 105 ? -11.126 -3.596 9.074 1.00 89.94 105 LEU A N 1
ATOM 796 C CA . LEU A 1 105 ? -12.551 -3.702 8.774 1.00 89.94 105 LEU A CA 1
ATOM 797 C C . LEU A 1 105 ? -13.197 -4.850 9.563 1.00 89.94 105 LEU A C 1
ATOM 799 O O . LEU A 1 105 ? -14.248 -4.648 10.169 1.00 89.94 105 LEU A O 1
ATOM 803 N N . GLY A 1 106 ? -12.550 -6.016 9.640 1.00 88.38 106 GLY A N 1
ATOM 804 C CA . GLY A 1 106 ? -13.010 -7.142 10.457 1.00 88.38 106 GLY A CA 1
ATOM 805 C C . GLY A 1 106 ? -13.109 -6.799 11.949 1.00 88.38 106 GLY A C 1
ATOM 806 O O . GLY A 1 106 ? -14.117 -7.108 12.590 1.00 88.38 106 GLY A O 1
ATOM 807 N N . ILE A 1 107 ? -12.114 -6.090 12.495 1.00 85.06 107 ILE A N 1
ATOM 808 C CA . ILE A 1 107 ? -12.143 -5.579 13.877 1.00 85.06 107 ILE A CA 1
ATOM 809 C C . ILE A 1 107 ? -13.315 -4.601 14.055 1.00 85.06 107 ILE A C 1
ATOM 811 O O . ILE A 1 107 ? -14.114 -4.773 14.976 1.00 85.06 107 ILE A O 1
ATOM 815 N N . LYS A 1 108 ? -13.469 -3.617 13.159 1.00 84.38 108 LYS A N 1
ATOM 816 C CA . LYS A 1 108 ? -14.562 -2.631 13.208 1.00 84.38 108 LYS A CA 1
ATOM 817 C C . LYS A 1 108 ? -15.942 -3.289 13.169 1.00 84.38 108 LYS A C 1
ATOM 819 O O . LYS A 1 108 ? -16.848 -2.829 13.852 1.00 84.38 108 LYS A O 1
ATOM 824 N N . LEU A 1 109 ? -16.119 -4.343 12.374 1.00 87.06 109 LEU A N 1
ATOM 825 C CA . LEU A 1 109 ? -17.386 -5.072 12.280 1.00 87.06 109 LEU A CA 1
ATOM 826 C C . LEU A 1 109 ? -17.681 -5.914 13.529 1.00 87.06 109 LEU A C 1
ATOM 828 O O . LEU A 1 109 ? -18.846 -6.056 13.890 1.00 87.06 109 LEU A O 1
ATOM 832 N N . ARG A 1 110 ? -16.648 -6.439 14.198 1.00 84.88 110 ARG A N 1
ATOM 833 C CA . ARG A 1 110 ? -16.789 -7.235 15.426 1.00 84.88 110 ARG A CA 1
ATOM 834 C C . ARG A 1 110 ? -17.060 -6.387 16.671 1.00 84.88 110 ARG A C 1
ATOM 836 O O . ARG A 1 110 ? -17.795 -6.835 17.543 1.00 84.88 110 ARG A O 1
ATOM 843 N N . TYR A 1 111 ? -16.451 -5.206 16.762 1.00 76.69 111 TYR A N 1
ATOM 844 C CA . TYR A 1 111 ? -16.518 -4.313 17.928 1.00 76.69 111 TYR A CA 1
ATOM 845 C C . TYR A 1 111 ? -17.279 -3.011 17.618 1.00 76.69 111 TYR A C 1
ATOM 847 O O . TYR A 1 111 ? -16.835 -1.939 18.025 1.00 76.69 111 TYR A O 1
ATOM 855 N N . ARG A 1 112 ? -18.361 -3.096 16.828 1.00 61.22 112 ARG A N 1
ATOM 856 C CA . ARG A 1 112 ? -19.196 -1.934 16.478 1.00 61.22 112 ARG A CA 1
ATOM 857 C C . ARG A 1 112 ? -19.753 -1.222 17.703 1.00 61.22 112 ARG A C 1
ATOM 859 O O . ARG A 1 112 ? -20.253 -1.927 18.605 1.00 61.22 112 ARG A O 1
#

Secondary structure (DSSP, 8-state):
-PPTTEEEEE-TTS-EEEEE---THHHHHHHHHHHHHHHHHHHHHHHHHHHHHHHHH---TTS-HHHHHHHHHHHHHHHHHHHHTT-HHHHHHHHHHHHHHHHHHHHHHHT-

Organism: Methanoregula boonei (strain DSM 21154 / JCM 14090 / 6A8) (NCBI:txid456442)

InterPro domains:
  IPR006603 PQ-loop repeat [PF04193] (33-89)
  IPR047662 SemiSWEET transporter [NF037968] (36-111)

Radius of gyration: 24.56 Å; chains: 1; bounding box: 52×23×71 Å

Sequence (112 aa):
MAEPGTFALRVPTGINGEISYGNEDTDTMDTITILGFVAGALTTVAYVPQVIRSWKLKETRDISLSMLVLYATGVFLWFVYGVWSDALPIIAANGISLVLILVLLGIKLRYR

pLDDT: mean 83.01, std 12.65, range [53.03, 98.44]

Foldseek 3Di:
DDDPQWDFDDDPVRDTDIDHDDDPPPPVVVVVLVVLQVVLVVVLVVCVVVLVCCVVVLDCPVPDLVVLVVLLVVLVVQLVVCVVVVRVSSVVSSVSVNVSSVVSNVSVVVSD